Protein AF-A0A133VPA6-F1 (afdb_monomer_lite)

Structure (mmCIF, N/CA/C/O backbone):
data_AF-A0A133VPA6-F1
#
_entry.id   AF-A0A133VPA6-F1
#
loop_
_atom_site.group_PDB
_atom_site.id
_atom_site.type_symbol
_atom_site.label_atom_id
_atom_site.label_alt_id
_atom_site.label_comp_id
_atom_site.label_asym_id
_atom_site.label_entity_id
_atom_site.label_seq_id
_atom_site.pdbx_PDB_ins_code
_atom_site.Cartn_x
_atom_site.Cartn_y
_atom_site.Cartn_z
_atom_site.occupancy
_atom_site.B_iso_or_equiv
_atom_site.auth_seq_id
_atom_site.auth_comp_id
_atom_site.auth_asym_id
_atom_site.auth_atom_id
_atom_site.pdbx_PDB_model_num
ATOM 1 N N . VAL A 1 1 ? 3.359 6.449 -0.356 1.00 91.69 1 VAL A N 1
ATOM 2 C CA . VAL A 1 1 ? 3.401 5.480 0.7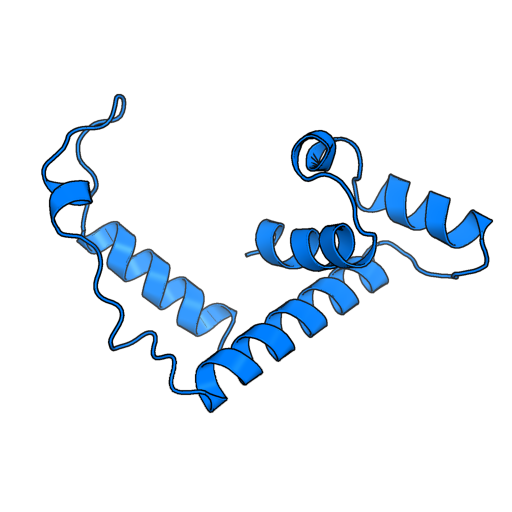64 1.00 91.69 1 VAL A CA 1
ATOM 3 C C . VAL A 1 1 ? 2.173 5.613 1.653 1.00 91.69 1 VAL A C 1
ATOM 5 O O . VAL A 1 1 ? 1.507 4.608 1.853 1.00 91.69 1 VAL A O 1
ATOM 8 N N . GLU A 1 2 ? 1.842 6.816 2.129 1.00 93.62 2 GLU A N 1
ATOM 9 C CA . GLU A 1 2 ? 0.670 7.037 2.996 1.00 93.62 2 GLU A CA 1
ATOM 10 C C . GLU A 1 2 ? -0.644 6.519 2.403 1.00 93.62 2 GLU A C 1
ATOM 12 O O . GLU A 1 2 ? -1.372 5.802 3.080 1.00 93.62 2 GLU A O 1
ATOM 17 N N . GLU A 1 3 ? -0.904 6.767 1.115 1.00 94.50 3 GLU A N 1
ATOM 18 C CA . GLU A 1 3 ? -2.114 6.251 0.463 1.00 94.50 3 GLU A CA 1
ATOM 19 C C . GLU A 1 3 ? -2.203 4.715 0.518 1.00 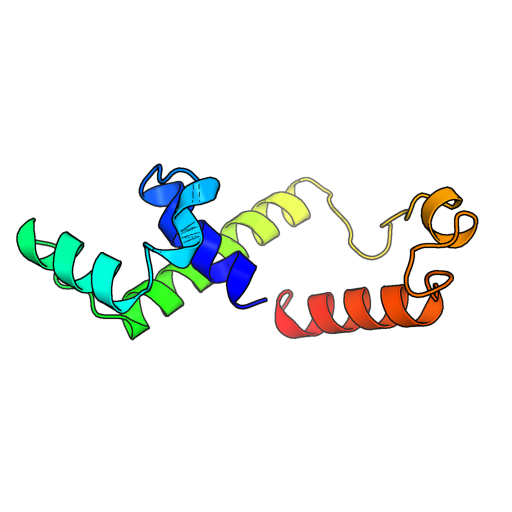94.50 3 GLU A C 1
ATOM 21 O O . GLU A 1 3 ? -3.253 4.165 0.839 1.00 94.50 3 GLU A O 1
ATOM 26 N N . GLU A 1 4 ? -1.098 4.006 0.271 1.00 94.50 4 GLU A N 1
ATOM 27 C CA . GLU A 1 4 ? -1.068 2.542 0.354 1.00 94.50 4 GLU A CA 1
ATOM 28 C C . GLU A 1 4 ? -1.257 2.042 1.789 1.00 94.50 4 GLU A C 1
ATOM 30 O O . GLU A 1 4 ? -1.947 1.045 1.993 1.00 94.50 4 GLU A O 1
ATOM 35 N N . ARG A 1 5 ? -0.714 2.741 2.796 1.00 95.94 5 ARG A N 1
ATOM 36 C CA . ARG A 1 5 ? -0.950 2.422 4.216 1.00 95.94 5 ARG A CA 1
ATOM 37 C C . ARG A 1 5 ? -2.428 2.607 4.575 1.00 95.94 5 ARG A C 1
ATOM 39 O O . ARG A 1 5 ? -3.019 1.707 5.169 1.00 95.94 5 ARG A O 1
ATOM 46 N N . TRP A 1 6 ? -3.045 3.708 4.145 1.00 97.56 6 TRP A N 1
ATOM 47 C CA . TRP A 1 6 ? -4.465 3.983 4.388 1.00 97.56 6 TRP A CA 1
ATOM 48 C C . TRP A 1 6 ? -5.388 2.969 3.707 1.00 97.56 6 TRP A C 1
ATOM 50 O O . TRP A 1 6 ? -6.328 2.458 4.317 1.00 97.56 6 TRP A O 1
ATOM 60 N N . ARG A 1 7 ? -5.073 2.578 2.466 1.00 97.12 7 ARG A N 1
ATOM 61 C CA . ARG A 1 7 ? -5.808 1.530 1.741 1.00 97.12 7 ARG A CA 1
ATOM 62 C C . ARG A 1 7 ? -5.858 0.206 2.502 1.00 97.12 7 ARG A C 1
ATOM 64 O O . ARG A 1 7 ? -6.812 -0.544 2.307 1.00 97.12 7 ARG A O 1
ATOM 71 N N . GLN A 1 8 ? -4.897 -0.079 3.387 1.00 97.94 8 GLN A N 1
ATOM 72 C CA . GLN A 1 8 ? -4.955 -1.283 4.216 1.00 97.94 8 GLN A CA 1
ATOM 73 C C . GLN A 1 8 ? -6.102 -1.231 5.230 1.00 97.94 8 GLN A C 1
ATOM 75 O O . GLN A 1 8 ? -6.812 -2.228 5.366 1.00 97.94 8 GLN A O 1
ATOM 80 N N . ILE A 1 9 ? -6.347 -0.077 5.862 1.00 98.25 9 ILE A N 1
ATOM 81 C CA . ILE A 1 9 ? -7.514 0.134 6.736 1.00 98.25 9 ILE A CA 1
ATOM 82 C C . ILE A 1 9 ? -8.800 -0.029 5.934 1.00 98.25 9 ILE A C 1
ATOM 84 O O . ILE A 1 9 ? -9.628 -0.875 6.262 1.00 98.25 9 ILE A O 1
ATOM 88 N N . LEU A 1 10 ? -8.922 0.696 4.821 1.00 97.94 10 LEU A N 1
ATOM 89 C CA . LEU A 1 10 ? -10.123 0.656 3.985 1.00 97.94 10 LEU A CA 1
ATOM 90 C C . LEU A 1 10 ? -10.437 -0.756 3.465 1.00 97.94 10 LEU A C 1
ATOM 92 O O . LEU A 1 10 ? -11.588 -1.180 3.504 1.00 97.94 10 LEU A O 1
ATOM 96 N N . SER A 1 11 ? -9.422 -1.511 3.029 1.00 97.62 11 SER A N 1
ATOM 97 C CA . SER A 1 11 ? -9.617 -2.899 2.588 1.00 97.62 11 SER A CA 1
ATOM 98 C C . SER A 1 11 ? -10.006 -3.845 3.726 1.00 97.62 11 SER A C 1
ATOM 100 O O . SER A 1 11 ? -10.780 -4.769 3.497 1.00 97.62 11 SER A O 1
ATOM 102 N N . SER A 1 12 ? -9.522 -3.597 4.949 1.00 97.44 12 SER A N 1
ATOM 103 C CA . SER A 1 12 ? -9.886 -4.388 6.135 1.00 97.44 12 SER A CA 1
ATOM 104 C C . SER A 1 12 ? -11.339 -4.146 6.551 1.00 97.44 12 SER A C 1
ATOM 106 O O . SER A 1 12 ? -11.995 -5.053 7.048 1.00 97.44 12 SER A O 1
ATOM 108 N N . LEU A 1 13 ? -11.853 -2.941 6.290 1.00 97.00 13 LEU A N 1
ATOM 109 C CA . LEU A 1 13 ? -13.257 -2.566 6.476 1.00 97.00 13 LEU A CA 1
ATOM 110 C C . LEU A 1 13 ? -14.142 -2.918 5.269 1.00 97.00 13 LEU A C 1
ATOM 112 O O . LEU A 1 13 ? -15.320 -2.575 5.254 1.00 97.00 13 LEU A O 1
ATOM 116 N N . VAL A 1 14 ? -13.585 -3.585 4.249 1.00 96.69 14 VAL A N 1
ATOM 117 C CA . VAL A 1 14 ? -14.300 -3.999 3.027 1.00 96.69 14 VAL A CA 1
ATOM 118 C C . VAL A 1 14 ? -14.960 -2.807 2.305 1.00 96.69 14 VAL A C 1
ATOM 120 O O . VAL A 1 14 ? -16.007 -2.920 1.669 1.00 96.69 14 VAL A O 1
ATOM 123 N N . VAL A 1 15 ? -14.336 -1.629 2.385 1.00 96.06 15 VAL A N 1
ATOM 124 C CA . VAL A 1 15 ? -14.832 -0.403 1.751 1.00 96.06 15 VAL A CA 1
ATOM 125 C C . VAL A 1 15 ? -14.567 -0.430 0.244 1.00 96.06 15 VAL A C 1
ATOM 127 O O . VAL A 1 15 ? -13.483 -0.792 -0.218 1.00 96.06 15 VAL A O 1
ATOM 130 N N . CYS A 1 16 ? -15.538 0.036 -0.545 1.00 95.00 16 CYS A N 1
ATOM 131 C CA . CYS A 1 16 ? -15.342 0.264 -1.973 1.00 95.00 16 CYS A CA 1
ATOM 132 C C . CYS A 1 16 ? -14.306 1.378 -2.216 1.00 95.00 16 CYS A C 1
ATOM 134 O O . CYS A 1 16 ? -14.504 2.524 -1.809 1.00 95.00 16 CYS A O 1
ATOM 136 N N . PHE A 1 17 ? -13.233 1.094 -2.960 1.00 95.50 17 PHE A N 1
ATOM 137 C CA . PHE A 1 17 ? -12.188 2.091 -3.238 1.00 95.50 17 PHE A CA 1
ATOM 138 C C . PHE A 1 17 ? -12.619 3.264 -4.129 1.00 95.50 17 PHE A C 1
ATOM 140 O O . PHE A 1 17 ? -11.893 4.261 -4.199 1.00 95.50 17 PHE A O 1
ATOM 147 N N . PHE A 1 18 ? -13.792 3.205 -4.767 1.00 94.94 18 PHE A N 1
ATOM 148 C CA . PHE A 1 18 ? -14.379 4.384 -5.412 1.00 94.94 18 PHE A CA 1
ATOM 149 C C . PHE A 1 18 ? -14.851 5.432 -4.400 1.00 94.94 18 PHE A C 1
ATOM 151 O O . PHE A 1 18 ? -14.856 6.613 -4.723 1.00 94.94 18 PHE A O 1
ATOM 158 N N . ALA A 1 19 ? -15.154 5.029 -3.165 1.00 93.56 19 ALA A N 1
ATOM 159 C CA . ALA A 1 19 ? -15.565 5.926 -2.088 1.00 93.56 19 ALA A CA 1
ATOM 160 C C . ALA A 1 19 ? -14.412 6.319 -1.143 1.00 93.56 19 ALA A C 1
ATOM 162 O O . ALA A 1 19 ? -14.646 6.962 -0.122 1.00 93.56 19 ALA A O 1
ATOM 163 N N . ARG A 1 20 ? -13.158 5.948 -1.448 1.00 93.44 20 ARG A N 1
ATOM 164 C CA . ARG A 1 20 ? -12.015 6.103 -0.522 1.00 93.44 20 ARG A CA 1
ATOM 165 C C . ARG A 1 20 ? -11.760 7.540 -0.051 1.00 93.44 20 ARG A C 1
ATOM 167 O O . ARG A 1 20 ? -11.289 7.722 1.063 1.00 93.44 20 ARG A O 1
ATOM 174 N N . ASP A 1 21 ? -12.098 8.535 -0.868 1.00 92.44 21 ASP A N 1
ATOM 175 C CA . ASP A 1 21 ? -11.903 9.951 -0.526 1.00 92.44 21 ASP A CA 1
ATOM 176 C C . ASP A 1 21 ? -12.948 10.467 0.483 1.00 92.44 21 ASP A C 1
ATOM 178 O O . ASP A 1 21 ? -12.739 11.506 1.114 1.00 92.44 21 ASP A O 1
ATOM 182 N N . ILE A 1 22 ? -14.056 9.734 0.657 1.00 95.44 22 ILE A N 1
ATOM 183 C CA . ILE A 1 22 ? -15.092 9.997 1.666 1.00 95.44 22 ILE A CA 1
ATOM 184 C C . ILE A 1 22 ? -14.671 9.388 3.005 1.00 95.44 22 ILE A C 1
ATOM 186 O O . ILE A 1 22 ? -14.776 10.038 4.039 1.00 95.44 22 ILE A O 1
ATOM 190 N N . TYR A 1 23 ? -14.151 8.160 2.995 1.00 96.44 23 TYR A N 1
ATOM 191 C CA . TYR A 1 23 ? -13.701 7.457 4.198 1.00 96.44 23 TYR A CA 1
ATOM 192 C C . TYR A 1 23 ? -12.300 7.917 4.618 1.00 96.44 23 TYR A C 1
ATOM 194 O O . TYR A 1 23 ? -11.309 7.203 4.460 1.00 96.44 23 TYR A O 1
ATOM 202 N N . LYS A 1 24 ? -12.224 9.146 5.135 1.00 96.38 24 LYS A N 1
ATOM 203 C CA . LYS A 1 24 ? -11.016 9.729 5.736 1.00 96.38 24 LYS A CA 1
ATOM 204 C C . LYS A 1 24 ? -10.771 9.178 7.150 1.00 96.38 24 LYS A C 1
ATOM 206 O O . LYS A 1 24 ? -11.724 8.689 7.762 1.00 96.38 24 LYS A O 1
ATOM 211 N N . PRO A 1 25 ? -9.540 9.280 7.689 1.00 97.06 25 PRO A N 1
ATOM 212 C CA . PRO A 1 25 ? -9.215 8.807 9.035 1.00 97.06 25 PRO A CA 1
ATOM 213 C C . PRO A 1 25 ? -10.174 9.282 10.124 1.00 97.06 25 PRO A C 1
ATOM 215 O O . PRO A 1 25 ? -10.579 8.470 10.946 1.00 97.06 25 PRO A O 1
ATOM 218 N N . GLU A 1 26 ? -10.591 10.551 10.092 1.00 97.06 26 GLU A N 1
ATOM 219 C CA . GLU A 1 26 ? -11.560 11.124 11.037 1.00 97.06 26 GLU A CA 1
ATOM 220 C C . GLU A 1 26 ? -12.883 10.352 11.020 1.00 97.06 26 GLU A C 1
ATOM 222 O O . GLU A 1 26 ? -13.334 9.854 12.041 1.00 97.06 26 GLU A O 1
ATOM 227 N N . ILE A 1 27 ? -13.466 10.188 9.831 1.00 97.12 27 ILE A N 1
ATOM 228 C CA . ILE A 1 27 ? -14.784 9.568 9.655 1.00 97.12 27 ILE A CA 1
ATOM 229 C C . ILE A 1 27 ? -14.741 8.087 10.033 1.00 97.12 27 ILE A C 1
ATOM 231 O O . ILE A 1 27 ? -15.677 7.567 10.635 1.00 97.12 27 ILE A O 1
ATOM 235 N N . VAL A 1 28 ? -13.658 7.396 9.671 1.00 97.94 28 VAL A N 1
ATOM 236 C CA . VAL A 1 28 ? -13.477 5.982 10.015 1.00 97.94 28 VAL A CA 1
ATOM 237 C C . VAL A 1 28 ? -13.289 5.807 11.521 1.00 97.94 28 VAL A C 1
ATOM 239 O O . VAL A 1 28 ? -13.890 4.899 12.088 1.00 97.94 28 VAL A O 1
ATOM 242 N N . SER A 1 29 ? -12.494 6.670 12.161 1.00 98.25 29 SER A N 1
ATOM 243 C CA . SER A 1 29 ? -12.301 6.681 13.615 1.00 98.25 29 SER A CA 1
ATOM 244 C C . SER A 1 29 ? -13.632 6.899 14.334 1.00 98.25 29 SER A C 1
ATOM 246 O O . SER A 1 29 ? -14.025 6.061 15.145 1.00 98.25 29 SER A O 1
ATOM 248 N N . ASP A 1 30 ? -14.384 7.939 13.966 1.00 98.00 30 ASP A N 1
ATOM 249 C CA . ASP A 1 30 ? -15.686 8.240 14.570 1.00 98.00 30 ASP A CA 1
ATOM 250 C C . ASP A 1 30 ? -16.657 7.060 14.417 1.00 98.00 30 ASP A C 1
ATOM 252 O O . ASP A 1 30 ? -17.271 6.622 15.390 1.00 98.00 30 ASP A O 1
ATOM 256 N N . ALA A 1 31 ? -16.755 6.486 13.212 1.00 97.12 31 ALA A N 1
ATOM 257 C CA . ALA A 1 31 ? -17.633 5.351 12.942 1.00 97.12 31 ALA A CA 1
ATOM 258 C C . ALA A 1 31 ? -17.263 4.108 13.767 1.00 97.12 31 ALA A C 1
ATOM 260 O O . ALA A 1 31 ? -18.147 3.461 14.329 1.00 97.12 31 ALA A O 1
ATOM 261 N N . LEU A 1 32 ? -15.973 3.779 13.872 1.00 97.88 32 LEU A N 1
ATOM 262 C CA . LEU A 1 32 ? -15.487 2.642 14.659 1.00 97.88 32 LEU A CA 1
ATOM 263 C C . LEU A 1 32 ? -15.767 2.816 16.159 1.00 97.88 32 LEU A C 1
ATOM 265 O O . LEU A 1 32 ? -16.202 1.862 16.810 1.00 97.88 32 LEU A O 1
ATOM 269 N N . ASN A 1 33 ? -15.634 4.039 16.677 1.00 97.75 33 ASN A N 1
ATOM 270 C CA . ASN A 1 33 ? -15.984 4.362 18.059 1.00 97.75 33 ASN A CA 1
ATOM 271 C C . ASN A 1 33 ? -17.471 4.112 18.354 1.00 97.75 33 ASN A C 1
ATOM 273 O O . ASN A 1 33 ? -17.805 3.597 19.422 1.00 97.75 33 ASN A O 1
ATOM 277 N N . THR A 1 34 ? -18.375 4.370 17.396 1.00 97.75 34 THR A N 1
ATOM 278 C CA . THR A 1 34 ? -19.818 4.109 17.594 1.00 97.75 34 THR A CA 1
ATOM 279 C C . THR A 1 34 ? -20.167 2.634 17.807 1.00 97.75 34 THR A C 1
ATOM 281 O O . THR A 1 34 ? -21.212 2.329 18.378 1.00 97.75 34 THR A O 1
ATOM 284 N N . VAL A 1 35 ? -19.296 1.717 17.375 1.00 96.94 35 VAL A N 1
ATOM 285 C CA . VAL A 1 35 ? -19.487 0.263 17.496 1.00 96.94 35 VAL A CA 1
ATOM 286 C C . VAL A 1 35 ? -18.514 -0.380 18.494 1.00 96.94 35 VAL A C 1
ATOM 288 O O . VAL A 1 35 ? -18.371 -1.601 18.519 1.00 96.94 35 VAL A O 1
ATOM 291 N N . GLY A 1 36 ? -17.877 0.431 19.348 1.00 97.00 36 GLY A N 1
ATOM 292 C CA . GLY A 1 36 ? -17.084 -0.033 20.490 1.00 97.00 36 GLY A CA 1
ATOM 293 C C . GLY A 1 36 ? -15.590 -0.233 20.229 1.00 97.00 36 GLY A C 1
ATOM 294 O O . GLY A 1 36 ? -14.912 -0.815 21.075 1.00 97.00 36 GLY A O 1
ATOM 295 N N . PHE A 1 37 ? -15.058 0.236 19.096 1.00 97.12 37 PHE A N 1
ATOM 296 C CA . PHE A 1 37 ? -13.611 0.292 18.874 1.00 97.12 37 PHE A CA 1
ATOM 297 C C . PHE A 1 37 ? -13.076 1.671 19.263 1.00 97.12 37 PHE A C 1
ATOM 299 O O . PHE A 1 37 ? -13.244 2.627 18.510 1.00 97.12 37 PHE A O 1
ATOM 306 N N . ASP A 1 38 ? -12.401 1.745 20.408 1.00 96.62 38 ASP A N 1
ATOM 307 C CA . ASP A 1 38 ? -11.679 2.939 20.863 1.00 96.62 38 ASP A CA 1
ATOM 308 C C . ASP A 1 38 ? -10.367 3.084 20.077 1.00 96.62 38 ASP A C 1
ATOM 310 O O . ASP A 1 38 ? -9.323 2.558 20.465 1.00 96.62 38 ASP A O 1
ATOM 314 N N . LEU A 1 39 ? -10.465 3.667 18.880 1.00 97.50 39 LEU A N 1
ATOM 315 C CA . LEU A 1 39 ? -9.343 3.881 17.965 1.00 97.50 39 LEU A CA 1
ATOM 316 C C . LEU A 1 39 ? -9.357 5.316 17.457 1.00 97.50 39 LEU A C 1
ATOM 318 O O . LEU A 1 39 ? -10.317 5.737 16.803 1.00 97.50 39 LEU A O 1
ATOM 322 N N . ASP A 1 40 ? -8.263 6.035 17.682 1.00 97.81 40 ASP A N 1
ATOM 323 C CA . ASP A 1 40 ? -8.043 7.352 17.096 1.00 97.81 40 ASP A CA 1
ATOM 324 C C . ASP A 1 40 ? -7.401 7.256 15.695 1.00 97.81 40 ASP A C 1
ATOM 326 O O . ASP A 1 40 ? -7.180 6.181 15.123 1.00 97.81 40 ASP A O 1
ATOM 330 N N . LYS A 1 41 ? -7.124 8.408 15.086 1.00 97.50 41 LYS A N 1
ATOM 331 C CA . LYS A 1 41 ? -6.554 8.476 13.734 1.00 97.50 41 LYS A CA 1
ATOM 332 C C . LYS A 1 41 ? -5.124 7.955 13.688 1.00 97.50 41 LYS A C 1
ATOM 334 O O . LYS A 1 41 ? -4.718 7.320 12.711 1.00 97.50 41 LYS A O 1
ATOM 339 N N . GLU A 1 42 ? -4.350 8.244 14.721 1.00 97.62 42 GLU A N 1
ATOM 340 C CA . GLU A 1 42 ? -2.966 7.832 14.889 1.00 97.62 42 GLU A CA 1
ATOM 341 C C . GLU A 1 42 ? -2.865 6.304 14.996 1.00 97.62 42 GLU A C 1
ATOM 343 O O . GLU A 1 42 ? -2.007 5.690 14.348 1.00 97.62 42 GLU A O 1
ATOM 348 N N . ASP A 1 43 ? -3.797 5.676 15.709 1.00 98.12 43 ASP A N 1
ATOM 349 C CA . ASP A 1 43 ? -3.958 4.233 15.787 1.00 98.12 43 ASP A CA 1
ATOM 350 C C . ASP A 1 43 ? -4.279 3.620 14.431 1.00 98.12 43 ASP A C 1
ATOM 352 O O . ASP A 1 43 ? -3.608 2.667 14.018 1.00 98.12 43 ASP A O 1
ATOM 356 N N . LEU A 1 44 ? -5.239 4.181 13.691 1.00 98.25 44 LEU A N 1
ATOM 357 C CA . LEU A 1 44 ? -5.561 3.699 12.346 1.00 98.25 44 LEU A CA 1
ATOM 358 C C . LEU A 1 44 ? -4.355 3.813 11.402 1.00 98.25 44 LEU A C 1
ATOM 360 O O . LEU A 1 44 ? -4.054 2.873 10.662 1.00 98.25 44 LEU A O 1
ATOM 364 N N . ASN A 1 45 ? -3.601 4.911 11.460 1.00 97.25 45 ASN A N 1
ATOM 365 C CA . ASN A 1 45 ? -2.378 5.078 10.672 1.00 97.25 45 ASN A CA 1
ATOM 366 C C . ASN A 1 45 ? -1.309 4.036 11.043 1.00 97.25 45 ASN A C 1
ATOM 368 O O . ASN A 1 45 ? -0.686 3.426 10.164 1.00 97.25 45 ASN A O 1
ATOM 372 N N . ARG A 1 46 ? -1.119 3.778 12.342 1.00 97.81 46 ARG A N 1
ATOM 373 C CA . ARG A 1 46 ? -0.192 2.759 12.855 1.00 97.81 46 ARG A CA 1
ATOM 374 C C . ARG A 1 46 ? -0.602 1.351 12.422 1.00 97.81 46 ARG A C 1
ATOM 376 O O . ARG A 1 46 ? 0.252 0.580 11.977 1.00 97.81 46 ARG A O 1
ATOM 383 N N . ILE A 1 47 ? -1.889 1.017 12.512 1.00 98.25 47 ILE A N 1
ATOM 384 C CA . ILE A 1 47 ? -2.442 -0.272 12.077 1.00 98.25 47 ILE A CA 1
ATOM 385 C C . ILE A 1 47 ? -2.265 -0.434 10.563 1.00 98.25 47 ILE A C 1
ATOM 387 O O . ILE A 1 47 ? -1.735 -1.454 10.121 1.00 98.25 47 ILE A O 1
ATOM 391 N N . GLY A 1 48 ? -2.616 0.579 9.766 1.00 97.81 48 GLY A N 1
ATOM 392 C CA . GLY A 1 48 ? -2.467 0.554 8.310 1.00 97.81 48 GLY A CA 1
ATOM 393 C C . GLY A 1 48 ? -1.013 0.355 7.877 1.00 97.81 48 GLY A C 1
ATOM 394 O O . GLY A 1 48 ? -0.721 -0.486 7.022 1.00 97.81 48 GLY A O 1
ATOM 395 N N . LYS A 1 49 ? -0.074 1.048 8.538 1.00 96.50 49 LYS A N 1
ATOM 396 C CA . LYS A 1 49 ? 1.370 0.839 8.353 1.00 96.50 49 LYS A CA 1
ATOM 397 C C . LYS A 1 49 ? 1.784 -0.598 8.674 1.00 96.50 49 LYS A C 1
ATOM 399 O O . LYS A 1 49 ? 2.481 -1.208 7.864 1.00 96.50 49 LYS A O 1
ATOM 404 N N . LYS A 1 50 ? 1.342 -1.144 9.811 1.00 97.06 50 LYS A N 1
ATOM 405 C CA . LYS A 1 50 ? 1.673 -2.514 10.229 1.00 97.06 50 LYS A CA 1
ATOM 406 C C . LYS A 1 50 ? 1.155 -3.548 9.229 1.00 97.06 50 LYS A C 1
ATOM 408 O O . LYS A 1 50 ? 1.922 -4.397 8.790 1.00 97.06 50 LYS A O 1
ATOM 413 N N . ILE A 1 51 ? -0.109 -3.449 8.813 1.00 97.62 51 ILE A N 1
ATOM 414 C CA . ILE A 1 51 ? -0.693 -4.358 7.812 1.00 97.62 51 ILE A CA 1
ATOM 415 C C . ILE A 1 51 ? 0.090 -4.277 6.498 1.00 97.62 51 ILE A C 1
ATOM 417 O O . ILE A 1 51 ? 0.396 -5.303 5.891 1.00 97.62 51 ILE A O 1
ATOM 421 N N . TYR A 1 52 ? 0.453 -3.066 6.066 1.00 96.00 52 TYR A N 1
ATOM 422 C CA . TYR A 1 52 ? 1.227 -2.874 4.844 1.00 96.00 52 TYR A CA 1
ATOM 423 C C . TYR A 1 52 ? 2.599 -3.563 4.912 1.00 96.00 52 TYR A C 1
ATOM 425 O O . TYR A 1 52 ? 2.986 -4.262 3.972 1.00 96.00 52 TYR A O 1
ATOM 433 N N . GLN A 1 53 ? 3.304 -3.421 6.038 1.00 94.62 53 GLN A N 1
ATOM 434 C CA . GLN A 1 53 ? 4.597 -4.067 6.275 1.00 94.62 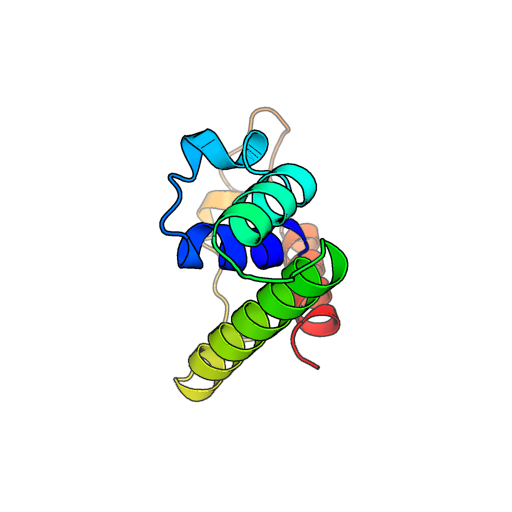53 GLN A CA 1
ATOM 435 C C . GLN A 1 53 ? 4.482 -5.593 6.312 1.00 94.62 53 GLN A C 1
ATOM 437 O O . GLN A 1 53 ? 5.270 -6.268 5.654 1.00 94.62 53 GLN A O 1
ATOM 442 N N . GLU A 1 54 ? 3.481 -6.148 6.998 1.00 96.19 54 GLU A N 1
ATOM 443 C CA . GLU A 1 54 ? 3.277 -7.603 7.050 1.00 96.19 54 GLU A CA 1
ATOM 444 C C . GLU A 1 54 ? 2.950 -8.189 5.669 1.00 96.19 54 GLU A C 1
ATOM 446 O O . GLU A 1 54 ? 3.492 -9.227 5.287 1.00 96.19 54 GLU A O 1
ATOM 451 N N . LYS A 1 55 ? 2.143 -7.493 4.855 1.00 95.56 55 LYS A N 1
ATOM 452 C CA . LYS A 1 55 ? 1.878 -7.905 3.465 1.00 95.56 55 LYS A CA 1
ATOM 453 C C . LYS A 1 55 ? 3.143 -7.895 2.615 1.00 95.56 55 LYS A C 1
ATOM 455 O O . LYS A 1 55 ? 3.318 -8.778 1.776 1.00 95.56 55 LYS A O 1
ATOM 460 N N . LEU A 1 56 ? 4.022 -6.913 2.806 1.00 93.81 56 LEU A N 1
ATOM 461 C CA . LEU A 1 56 ? 5.289 -6.876 2.083 1.00 93.81 56 LEU A CA 1
ATOM 462 C C . LEU A 1 56 ? 6.246 -7.968 2.563 1.00 93.81 56 LEU A C 1
ATOM 464 O O . LEU A 1 56 ? 6.838 -8.651 1.735 1.00 93.81 56 LEU A O 1
ATOM 468 N N . LYS A 1 57 ? 6.345 -8.187 3.876 1.00 94.75 57 LYS A N 1
ATOM 469 C CA . LYS A 1 57 ? 7.135 -9.272 4.466 1.00 94.75 57 LYS A CA 1
ATOM 470 C C . LYS A 1 57 ? 6.700 -10.633 3.931 1.00 94.75 57 LYS A C 1
ATOM 472 O O . LYS A 1 57 ? 7.553 -11.442 3.584 1.00 94.75 57 LYS A O 1
ATOM 477 N N . PHE A 1 58 ? 5.391 -10.855 3.808 1.00 96.62 58 PHE A N 1
ATOM 478 C CA . PHE A 1 58 ? 4.847 -12.036 3.145 1.00 96.62 58 PHE A CA 1
ATOM 479 C C . PHE A 1 58 ? 5.358 -12.140 1.702 1.00 96.62 58 PHE A C 1
ATOM 481 O O . PHE A 1 58 ? 5.977 -13.137 1.362 1.00 96.62 58 PHE A O 1
ATOM 488 N N . LYS A 1 59 ? 5.196 -11.097 0.874 1.00 94.75 59 LYS A N 1
ATOM 489 C CA . LYS A 1 59 ? 5.676 -11.113 -0.523 1.00 94.75 59 LYS A CA 1
ATOM 490 C C . LYS A 1 59 ? 7.167 -11.442 -0.633 1.00 94.75 59 LYS A C 1
ATOM 492 O O . LYS A 1 59 ? 7.532 -12.287 -1.441 1.00 94.75 59 LYS A O 1
ATOM 497 N N . LEU A 1 60 ? 8.005 -10.784 0.169 1.00 93.81 60 LEU A N 1
ATOM 498 C CA . LEU A 1 60 ? 9.456 -10.998 0.175 1.00 93.81 60 LEU A CA 1
ATOM 499 C C . LEU A 1 60 ? 9.804 -12.439 0.568 1.00 93.81 60 LEU A C 1
ATOM 501 O O . LEU A 1 60 ? 10.637 -13.068 -0.075 1.00 93.81 60 LEU A O 1
ATOM 505 N N . ARG A 1 61 ? 9.125 -12.985 1.586 1.00 96.12 61 ARG A N 1
ATOM 506 C CA . ARG A 1 61 ? 9.284 -14.385 2.000 1.00 96.12 61 ARG A CA 1
ATOM 507 C C . ARG A 1 61 ? 8.915 -15.363 0.882 1.00 96.12 61 ARG A C 1
ATOM 509 O O . ARG A 1 61 ? 9.591 -16.372 0.732 1.00 96.12 61 ARG A O 1
ATOM 516 N N . GLU A 1 62 ? 7.883 -15.055 0.098 1.00 97.50 62 GLU A N 1
ATOM 517 C CA . GLU A 1 62 ? 7.447 -15.867 -1.049 1.00 97.50 62 GLU A CA 1
ATOM 518 C C . GLU A 1 62 ? 8.270 -15.616 -2.334 1.00 97.50 62 GLU A C 1
ATOM 520 O O . GLU A 1 62 ? 7.887 -16.067 -3.411 1.00 97.50 62 GLU A O 1
ATOM 525 N N . GLY A 1 63 ? 9.396 -14.897 -2.249 1.00 94.94 63 GLY A N 1
ATOM 526 C CA . GLY A 1 63 ? 10.338 -14.732 -3.362 1.00 94.94 63 GLY A CA 1
ATOM 527 C C . GLY A 1 63 ? 10.130 -13.489 -4.229 1.00 94.94 63 GLY A C 1
ATOM 528 O O . GLY A 1 63 ? 10.780 -13.354 -5.261 1.00 94.94 63 GLY A O 1
ATOM 529 N N . PHE A 1 64 ? 9.264 -12.549 -3.838 1.00 94.38 64 PHE A N 1
ATOM 530 C CA . PHE A 1 64 ? 9.238 -11.235 -4.485 1.00 94.38 64 PHE A CA 1
ATOM 531 C C . PHE A 1 64 ? 10.553 -10.485 -4.224 1.00 94.38 64 PHE A C 1
ATOM 533 O O . PHE A 1 64 ? 10.974 -10.363 -3.076 1.00 94.38 64 PHE A O 1
ATOM 540 N N . SER A 1 65 ? 11.152 -9.908 -5.266 1.00 91.69 65 SER A N 1
ATOM 541 C CA . SER A 1 65 ? 12.335 -9.047 -5.169 1.00 91.69 65 SER A CA 1
ATOM 542 C C . SER A 1 65 ? 12.080 -7.709 -5.863 1.00 91.69 65 SER A C 1
ATOM 544 O O . SER A 1 65 ? 11.523 -7.653 -6.961 1.00 91.69 65 SER A O 1
ATOM 546 N N . LEU A 1 66 ? 12.491 -6.614 -5.215 1.00 89.94 66 LEU A N 1
ATOM 547 C CA . LEU A 1 66 ? 12.482 -5.286 -5.839 1.00 89.94 66 LEU A CA 1
ATOM 548 C C . LEU A 1 66 ? 13.654 -5.105 -6.808 1.00 89.94 66 LEU A C 1
ATOM 550 O O . LEU A 1 66 ? 13.559 -4.310 -7.737 1.00 89.94 66 LEU A O 1
ATOM 554 N N . GLU A 1 67 ? 14.752 -5.821 -6.583 1.00 87.12 67 GLU A N 1
ATOM 555 C CA . GLU A 1 67 ? 15.953 -5.816 -7.417 1.00 87.12 67 GLU A CA 1
ATOM 556 C C . GLU A 1 67 ? 15.689 -6.469 -8.777 1.00 87.12 67 GLU A C 1
ATOM 558 O O . GLU A 1 67 ? 16.233 -6.035 -9.788 1.00 87.12 67 GLU A O 1
ATOM 563 N N . GLU A 1 68 ? 14.813 -7.473 -8.806 1.00 91.12 68 GLU A N 1
ATOM 564 C CA . GLU A 1 68 ? 14.412 -8.191 -10.019 1.00 91.12 68 GLU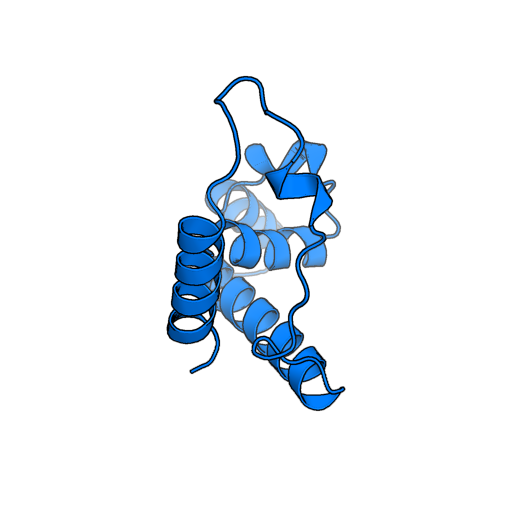 A CA 1
ATOM 565 C C . GLU A 1 68 ? 13.179 -7.582 -10.709 1.00 91.12 68 GLU A C 1
ATOM 567 O O . GLU A 1 68 ? 12.644 -8.152 -11.664 1.00 91.12 68 GLU A O 1
ATOM 572 N N . LEU A 1 69 ? 12.702 -6.421 -10.244 1.00 91.31 69 LEU A N 1
ATOM 573 C CA . LEU A 1 69 ? 11.491 -5.795 -10.764 1.00 91.31 69 LEU A CA 1
ATOM 574 C C . LEU A 1 69 ? 11.679 -5.362 -12.229 1.00 91.31 69 LEU A C 1
ATOM 576 O O . LEU A 1 69 ? 12.383 -4.398 -12.529 1.00 91.31 69 LEU A O 1
ATOM 580 N N . LYS A 1 70 ? 10.998 -6.048 -13.152 1.00 91.38 70 LYS A N 1
ATOM 581 C CA . LYS A 1 70 ? 10.993 -5.711 -14.582 1.00 91.38 70 LYS A CA 1
ATOM 582 C C . LYS A 1 7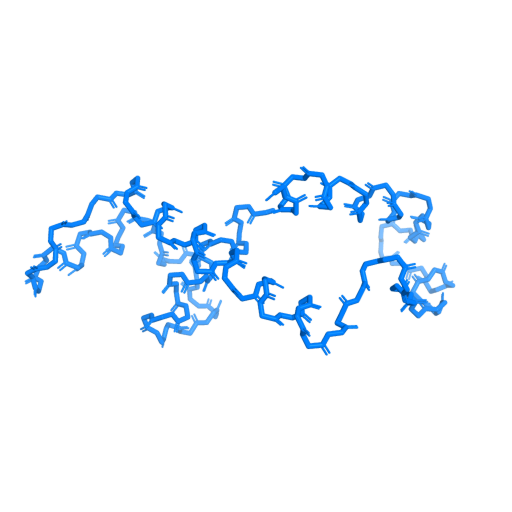0 ? 9.815 -4.805 -14.916 1.00 91.38 70 LYS A C 1
ATOM 584 O O . LYS A 1 70 ? 8.660 -5.228 -14.877 1.00 91.38 70 LYS A O 1
ATOM 589 N N . LEU A 1 71 ? 10.112 -3.555 -15.260 1.00 92.75 71 LEU A N 1
ATOM 590 C CA . LEU A 1 71 ? 9.120 -2.615 -15.772 1.00 92.75 71 LEU A CA 1
ATOM 591 C C . LEU A 1 71 ? 8.856 -2.911 -17.259 1.00 92.75 71 LEU A C 1
ATOM 593 O O . LEU A 1 71 ? 9.819 -3.077 -18.006 1.00 92.75 71 LEU A O 1
ATOM 597 N N . PRO A 1 72 ? 7.593 -2.973 -17.717 1.00 94.12 72 PRO A N 1
ATOM 598 C CA . PRO A 1 72 ? 7.304 -3.173 -19.135 1.00 94.12 72 PRO A CA 1
ATOM 599 C C . PRO A 1 72 ? 7.836 -2.007 -19.981 1.00 94.12 72 PRO A C 1
ATOM 601 O O . PRO A 1 72 ? 7.388 -0.878 -19.798 1.00 94.12 72 PRO A O 1
ATOM 604 N N . GLU A 1 73 ? 8.732 -2.270 -20.938 1.00 93.50 73 GLU A N 1
ATOM 605 C CA . GLU A 1 73 ? 9.411 -1.243 -21.761 1.00 93.50 73 GLU A CA 1
ATOM 606 C C . GLU A 1 73 ? 8.434 -0.271 -22.444 1.00 93.50 73 GLU A C 1
ATOM 608 O O . GLU A 1 73 ? 8.649 0.943 -22.477 1.00 93.50 73 GLU A O 1
ATOM 613 N N . ARG A 1 74 ? 7.279 -0.791 -22.877 1.00 94.44 74 ARG A N 1
ATOM 614 C CA . ARG A 1 74 ? 6.208 -0.041 -23.548 1.00 94.44 74 ARG A CA 1
ATOM 615 C C . ARG A 1 74 ? 5.751 1.221 -22.805 1.00 94.44 74 ARG A C 1
ATOM 617 O O . ARG A 1 74 ? 5.303 2.174 -23.452 1.00 94.44 74 ARG A O 1
ATOM 624 N N . ILE A 1 75 ? 5.840 1.253 -21.469 1.00 94.75 75 ILE A N 1
ATOM 625 C CA . ILE A 1 75 ? 5.428 2.430 -20.681 1.00 94.75 75 ILE A CA 1
ATOM 626 C C . ILE A 1 75 ? 6.331 3.648 -20.937 1.00 94.75 75 ILE A C 1
ATOM 628 O O . ILE A 1 75 ? 5.900 4.777 -20.718 1.00 94.75 75 ILE A O 1
ATOM 632 N N . PHE A 1 76 ? 7.560 3.432 -21.415 1.00 95.44 76 PHE A N 1
ATOM 633 C CA . PHE A 1 76 ? 8.529 4.485 -21.742 1.00 95.44 76 PHE A CA 1
ATOM 634 C C . PHE A 1 76 ? 8.466 4.911 -23.213 1.00 95.44 76 PHE A C 1
ATOM 636 O O . PHE A 1 76 ? 8.805 6.043 -23.566 1.00 95.44 76 PHE A O 1
ATOM 643 N N . GLU A 1 77 ? 7.994 4.021 -24.081 1.00 94.81 77 GLU A N 1
ATOM 644 C CA . GLU A 1 77 ? 7.839 4.282 -25.512 1.00 94.81 77 GLU A CA 1
ATOM 645 C C . GLU A 1 77 ? 6.646 5.200 -25.796 1.00 94.81 77 GLU A C 1
ATOM 647 O O . GLU A 1 77 ? 6.742 6.138 -26.596 1.00 94.81 77 GLU A O 1
ATOM 652 N N . THR A 1 78 ? 5.522 4.930 -25.121 1.00 94.44 78 THR A N 1
ATOM 653 C CA . THR A 1 78 ? 4.240 5.592 -25.376 1.00 94.44 78 THR A CA 1
ATOM 654 C C . THR A 1 78 ? 4.156 6.918 -24.609 1.00 94.44 78 THR A C 1
ATOM 656 O O . THR A 1 78 ? 4.207 6.914 -23.378 1.00 94.44 78 THR A O 1
ATOM 659 N N . PRO A 1 79 ? 4.000 8.070 -25.287 1.00 94.06 79 PRO A N 1
ATOM 660 C CA . PRO A 1 79 ? 3.857 9.350 -24.606 1.00 94.06 79 PRO A CA 1
ATOM 661 C C . PRO A 1 79 ? 2.510 9.449 -23.880 1.00 94.06 79 PRO A C 1
ATOM 663 O O . PRO A 1 79 ? 1.468 9.036 -24.387 1.00 94.06 79 PRO A O 1
ATOM 666 N N . THR A 1 80 ? 2.529 10.052 -22.694 1.00 93.06 80 THR A N 1
ATOM 667 C CA . THR A 1 80 ? 1.326 10.445 -21.949 1.00 93.06 80 THR A CA 1
ATOM 668 C C . THR A 1 80 ? 0.927 11.882 -22.322 1.00 93.06 80 THR A C 1
ATOM 670 O O . THR A 1 80 ? 1.744 12.606 -22.899 1.00 93.06 80 THR A O 1
ATOM 673 N N . PRO A 1 81 ? -0.261 12.376 -21.920 1.00 95.75 81 PRO A N 1
ATOM 674 C CA . PRO A 1 81 ? -0.608 13.796 -22.066 1.00 95.75 81 PRO A CA 1
ATOM 675 C C . PRO A 1 81 ? 0.386 14.764 -21.399 1.00 95.75 81 PRO A C 1
ATOM 677 O O . PRO A 1 81 ? 0.401 15.947 -21.722 1.00 95.75 81 PRO A O 1
ATOM 680 N N . LYS A 1 82 ? 1.219 14.274 -20.470 1.00 93.50 82 LYS A N 1
ATOM 681 C CA . LYS A 1 82 ? 2.277 15.039 -19.792 1.00 93.50 82 LYS A CA 1
ATOM 682 C C . LYS A 1 82 ? 3.683 14.763 -20.350 1.00 93.50 82 LYS A C 1
ATOM 684 O O . LYS A 1 82 ? 4.666 15.151 -19.728 1.00 93.50 82 LYS A O 1
ATOM 689 N N . GLY A 1 83 ? 3.789 14.094 -21.499 1.00 93.69 83 GLY A N 1
ATOM 690 C CA . GLY A 1 83 ? 5.053 13.691 -22.117 1.00 93.69 83 GLY A CA 1
ATOM 691 C C . GLY A 1 83 ? 5.429 12.233 -21.845 1.00 93.69 83 GLY A C 1
ATOM 692 O O . GLY A 1 83 ? 4.633 11.449 -21.318 1.00 93.69 83 GLY A O 1
ATOM 693 N N . LYS A 1 84 ? 6.643 11.846 -22.250 1.00 95.00 84 LYS A N 1
ATOM 694 C CA . LYS A 1 84 ? 7.172 10.495 -22.018 1.00 95.00 84 LYS A CA 1
ATOM 695 C C . LYS A 1 84 ? 7.556 10.298 -20.554 1.00 95.00 84 LYS A C 1
ATOM 697 O O . LYS A 1 84 ? 7.989 11.238 -19.885 1.00 95.00 84 LYS A O 1
ATOM 702 N N . LEU A 1 85 ? 7.400 9.068 -20.074 1.00 95.38 85 LEU A N 1
ATOM 703 C CA . LEU A 1 85 ? 7.904 8.682 -18.763 1.00 95.38 85 LEU A CA 1
ATOM 704 C C . LEU A 1 85 ? 9.432 8.602 -18.797 1.00 95.38 85 LEU A C 1
ATOM 706 O O . LEU A 1 85 ? 10.024 8.155 -19.774 1.00 95.38 85 LEU A O 1
ATOM 710 N N . ASP A 1 86 ? 10.048 9.044 -17.710 1.00 94.06 86 ASP A N 1
ATOM 711 C CA . ASP A 1 86 ? 11.494 9.038 -17.511 1.00 94.06 86 ASP A CA 1
ATOM 712 C C . ASP A 1 86 ? 11.858 7.813 -16.665 1.00 94.06 86 ASP A C 1
ATOM 714 O O . ASP A 1 86 ? 11.478 7.714 -15.493 1.00 94.06 86 ASP A O 1
ATOM 718 N N . GLU A 1 87 ? 12.556 6.863 -17.282 1.00 93.56 87 GLU A N 1
ATOM 719 C CA . GLU A 1 87 ? 12.933 5.597 -16.658 1.00 93.56 87 GLU A CA 1
ATOM 720 C C . GLU A 1 87 ? 13.792 5.796 -15.404 1.00 93.56 87 GLU A C 1
ATOM 722 O O . GLU A 1 87 ? 13.557 5.143 -14.382 1.00 93.56 87 GLU A O 1
ATOM 727 N N . ASP A 1 88 ? 14.717 6.756 -15.422 1.00 94.38 88 ASP A N 1
ATOM 728 C CA . ASP A 1 88 ? 15.588 7.036 -14.283 1.00 94.38 88 ASP A CA 1
ATOM 729 C C . ASP A 1 88 ? 14.801 7.607 -13.103 1.00 94.38 88 ASP A C 1
ATOM 731 O O . ASP A 1 88 ? 15.095 7.300 -11.942 1.00 94.38 88 ASP A O 1
ATOM 735 N N . LYS A 1 89 ? 13.755 8.401 -13.367 1.00 94.69 89 LYS A N 1
ATOM 736 C CA . LYS A 1 89 ? 12.842 8.860 -12.307 1.00 94.69 89 LYS A CA 1
ATOM 737 C C . LYS A 1 89 ? 12.075 7.704 -11.676 1.00 94.69 89 LYS A C 1
ATOM 739 O O . LYS A 1 89 ? 11.949 7.680 -10.451 1.00 94.69 89 LYS A O 1
ATOM 744 N N . ILE A 1 90 ? 11.593 6.742 -12.466 1.00 94.06 90 ILE A N 1
ATOM 745 C CA . ILE A 1 90 ? 10.886 5.577 -11.914 1.00 94.06 90 ILE A CA 1
ATOM 746 C C . ILE A 1 90 ? 11.844 4.706 -11.091 1.00 94.06 90 ILE A C 1
ATOM 748 O O . ILE A 1 90 ? 11.509 4.339 -9.964 1.00 94.06 90 ILE A O 1
ATOM 752 N N . LYS A 1 91 ? 13.066 4.454 -11.578 1.00 92.94 91 LYS A N 1
ATOM 753 C CA . LYS A 1 91 ? 14.106 3.734 -10.819 1.00 92.94 91 LYS A CA 1
ATOM 754 C C . LYS A 1 91 ? 14.417 4.414 -9.481 1.00 92.94 91 LYS A C 1
ATOM 756 O O . LYS A 1 91 ? 14.486 3.749 -8.447 1.00 92.94 91 LYS A O 1
ATOM 761 N N . LYS A 1 92 ? 14.531 5.748 -9.461 1.00 94.69 92 LYS A N 1
ATOM 762 C CA . LYS A 1 92 ? 14.699 6.524 -8.217 1.00 94.69 92 LYS A CA 1
ATOM 763 C C . LYS A 1 92 ? 13.511 6.363 -7.266 1.00 94.69 92 LYS A C 1
ATOM 765 O O . LYS A 1 92 ? 13.725 6.212 -6.065 1.00 94.69 92 LYS A O 1
ATOM 770 N N . ALA A 1 93 ? 12.281 6.353 -7.780 1.00 93.25 93 ALA A N 1
ATOM 771 C CA . ALA A 1 93 ? 11.083 6.145 -6.968 1.00 93.25 93 ALA A CA 1
ATOM 772 C C . ALA A 1 93 ? 11.034 4.737 -6.344 1.00 93.25 93 ALA A C 1
ATOM 774 O O . ALA A 1 93 ? 10.675 4.606 -5.173 1.00 93.25 93 ALA A O 1
ATOM 775 N N . ILE A 1 94 ? 11.452 3.701 -7.080 1.00 93.12 94 ILE A N 1
ATOM 776 C CA . ILE A 1 94 ? 11.572 2.328 -6.559 1.00 93.12 94 ILE A CA 1
ATOM 777 C C . ILE A 1 94 ? 12.617 2.266 -5.435 1.00 93.12 94 ILE A C 1
ATOM 779 O O . ILE A 1 94 ? 12.347 1.706 -4.373 1.00 93.12 94 ILE A O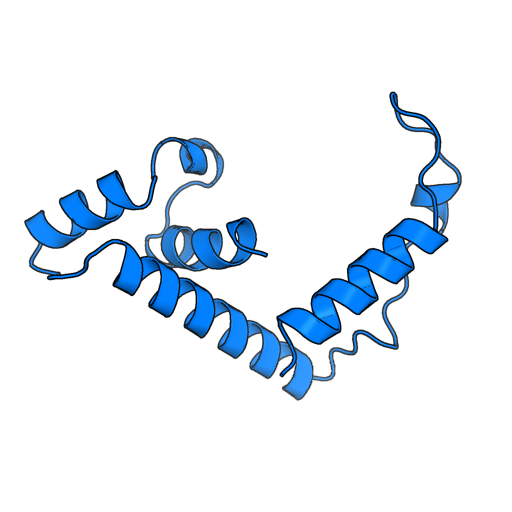 1
ATOM 783 N N . ASN A 1 95 ? 13.782 2.893 -5.619 1.00 92.19 95 ASN A N 1
ATOM 784 C CA . ASN A 1 95 ? 14.816 2.950 -4.579 1.00 92.19 95 ASN A CA 1
ATOM 785 C C . ASN A 1 95 ? 14.352 3.713 -3.331 1.00 92.19 95 ASN A C 1
ATOM 787 O O . ASN A 1 95 ? 14.596 3.271 -2.208 1.00 92.19 95 ASN A O 1
ATOM 791 N N . TYR A 1 96 ? 13.647 4.832 -3.510 1.00 92.94 96 TYR A N 1
ATOM 792 C CA . TYR A 1 96 ? 13.029 5.556 -2.400 1.00 92.94 96 TYR A CA 1
ATOM 793 C C . TYR A 1 96 ? 12.039 4.664 -1.639 1.00 92.94 96 TYR A C 1
ATOM 795 O O . TYR A 1 96 ? 12.102 4.572 -0.415 1.00 92.94 96 TYR A O 1
ATOM 803 N N . PHE A 1 97 ? 11.169 3.954 -2.364 1.00 92.19 97 PHE A N 1
ATOM 804 C CA . PHE A 1 97 ? 10.215 3.016 -1.781 1.00 92.19 97 PHE A CA 1
ATOM 805 C C . PHE A 1 97 ? 10.903 1.921 -0.955 1.00 92.19 97 PHE A C 1
ATOM 807 O O . PHE A 1 97 ? 10.486 1.661 0.176 1.00 92.19 97 PHE A O 1
ATOM 814 N N . LYS A 1 98 ? 11.969 1.318 -1.497 1.00 89.06 98 LYS A N 1
ATOM 815 C CA . LYS A 1 98 ? 12.772 0.304 -0.804 1.00 89.06 98 LYS A CA 1
ATOM 816 C C . LYS A 1 98 ? 13.277 0.832 0.540 1.00 89.06 98 LYS A C 1
ATOM 818 O O . LYS A 1 98 ? 13.024 0.207 1.561 1.00 89.06 98 LYS A O 1
ATOM 823 N N . ASN A 1 99 ? 13.904 2.007 0.547 1.00 88.88 99 ASN A N 1
ATOM 824 C CA . ASN A 1 99 ? 14.493 2.592 1.756 1.00 88.88 99 ASN A CA 1
ATOM 825 C C . ASN A 1 99 ? 13.456 3.021 2.807 1.00 88.88 99 ASN A C 1
ATOM 827 O O . ASN A 1 99 ? 13.752 3.021 4.001 1.00 88.88 99 ASN A O 1
ATOM 831 N N . GLU A 1 100 ? 12.261 3.423 2.376 1.00 86.12 100 GLU A N 1
ATOM 832 C CA . GLU A 1 100 ? 11.211 3.919 3.271 1.00 86.12 100 GLU A CA 1
ATOM 833 C C . GLU A 1 100 ? 10.386 2.790 3.911 1.00 86.12 100 GLU A C 1
ATOM 835 O O . GLU A 1 100 ? 9.901 2.928 5.035 1.00 86.12 100 GLU A O 1
ATOM 840 N N . ILE A 1 101 ? 10.199 1.673 3.203 1.00 82.12 101 ILE A N 1
ATOM 841 C CA . ILE A 1 101 ? 9.288 0.599 3.627 1.00 82.12 101 ILE A CA 1
ATOM 842 C C . ILE A 1 101 ? 10.020 -0.671 4.062 1.00 82.12 101 ILE A C 1
ATOM 844 O O . ILE A 1 101 ? 9.585 -1.303 5.025 1.00 82.12 101 ILE A O 1
ATOM 848 N N . ILE A 1 102 ? 11.084 -1.062 3.354 1.00 73.81 102 ILE A N 1
ATOM 849 C CA . ILE A 1 102 ? 11.869 -2.270 3.639 1.00 73.81 102 ILE A CA 1
ATOM 850 C C . ILE A 1 102 ? 13.017 -1.874 4.568 1.00 73.81 102 ILE A C 1
ATOM 852 O O . ILE A 1 102 ? 14.166 -1.748 4.148 1.00 73.81 102 ILE A O 1
ATOM 856 N N . LYS A 1 103 ? 12.671 -1.623 5.830 1.00 59.56 103 LYS A N 1
ATOM 857 C CA . LYS A 1 103 ? 13.615 -1.529 6.946 1.00 59.56 103 LYS A CA 1
ATOM 858 C C . LYS A 1 103 ? 13.412 -2.708 7.878 1.00 59.56 103 LYS A C 1
ATOM 860 O O . LYS A 1 103 ? 12.231 -3.053 8.111 1.00 59.56 103 LYS A O 1
#

pLDDT: mean 94.44, std 4.89, range [59.56, 98.25]

Sequence (103 aa):
VEEERWRQILSSLVVCFFARDIYKPEIVSDALNTVGFDLDKEDLNRIGKKIYQEKLKFKLREGFSLEELKLPERIFETPTPKGKLDEDKIKKAINYFKNEIIK

InterPro domains:
  IPR001203 Aldehyde ferredoxin oxidoreductase, C-terminal [PF01314] (3-91)
  IPR013985 Aldehyde ferredoxin oxidoreductase, domain 3 [G3DSA:1.10.599.10] (1-101)
  IPR036021 Aldehyde ferredoxin oxidoreductase-like, C-terminal [SSF48310] (3-99)
  IPR051919 Tungsten-dependent aldehyde ferredoxin oxidoreductase [PTHR30038] (2-99)

Organism: NCBI:txid1698286

Secondary structure (DSSP, 8-state):
-HHHHHHHHHHHTT--GGGTTTS-HHHHHHHHHHTT----HHHHHHHHHHHHHHHHHHHHHTT--STT----THHHHSPBTTB---HHHHHHHHHHHHHHH--

Radius of gyration: 17.33 Å; chains: 1; bounding box: 36×31×46 Å

Foldseek 3Di:
DQVQLLVQLCVVVVHDPVCSVVPDLCNVCVVCVVVPDNDHSVRSSVNSLVSSLVVVVVCVVVPDDLVPDDDDPVQQVDADPVGGDDPVVVVVVSVVVCVVRVD